Protein AF-A0A9P7F0Z5-F1 (afdb_monomer_lite)

Organism: NCBI:txid1912936

Foldseek 3Di:
DDDDDDDDDDVVVVVCVVDPVNVVVVVVQCVPCVNPPPDDDPVVVVVVVVVVVVVVVVVVVPPPPQDDWDWDFDPPDDPVRPDDPDDAGWIWTQHSVRDTDIDGDDD

Structure (mmCIF, N/CA/C/O backbone):
data_AF-A0A9P7F0Z5-F1
#
_entry.id   AF-A0A9P7F0Z5-F1
#
loop_
_atom_site.group_PDB
_atom_site.id
_atom_site.type_symbol
_atom_site.label_atom_id
_atom_site.label_alt_id
_atom_site.label_comp_id
_atom_site.label_asym_id
_atom_site.label_entity_id
_atom_site.label_seq_id
_atom_site.pdbx_PDB_ins_code
_atom_site.Cartn_x
_atom_site.Cartn_y
_atom_site.Cartn_z
_atom_site.occupancy
_atom_site.B_iso_or_equiv
_atom_site.auth_seq_id
_atom_site.auth_comp_id
_atom_site.auth_asym_id
_atom_site.auth_atom_id
_atom_site.pdbx_PDB_model_num
ATOM 1 N N . MET A 1 1 ? -5.567 -32.167 -27.680 1.00 49.47 1 MET A N 1
ATOM 2 C CA . MET A 1 1 ? -4.753 -31.724 -28.831 1.00 49.47 1 MET A CA 1
ATOM 3 C C . MET A 1 1 ? -3.766 -30.684 -28.333 1.00 49.47 1 MET A C 1
ATOM 5 O O . MET A 1 1 ? -4.204 -29.646 -27.862 1.00 49.47 1 MET A O 1
ATOM 9 N N . SER A 1 2 ? -2.470 -30.993 -28.326 1.00 55.38 2 SER A N 1
ATOM 10 C CA . SER A 1 2 ? -1.411 -30.070 -27.899 1.00 55.38 2 SER A CA 1
ATOM 11 C C . SER A 1 2 ? -0.869 -29.327 -29.117 1.00 55.38 2 SER A C 1
ATOM 13 O O . SER A 1 2 ? -0.408 -29.973 -30.056 1.00 55.38 2 SER A O 1
ATOM 15 N N . ALA A 1 3 ? -0.925 -27.995 -29.115 1.00 69.75 3 ALA A N 1
ATOM 16 C CA . ALA A 1 3 ? -0.292 -27.187 -30.151 1.00 69.75 3 ALA A CA 1
ATOM 17 C C . ALA A 1 3 ? 1.231 -27.380 -30.075 1.00 69.75 3 ALA A C 1
ATOM 19 O O . ALA A 1 3 ? 1.856 -27.047 -29.068 1.00 69.75 3 ALA A O 1
ATOM 20 N N . GLN A 1 4 ? 1.816 -27.969 -31.118 1.00 67.38 4 GLN A N 1
ATOM 21 C CA . GLN A 1 4 ? 3.264 -28.042 -31.277 1.00 67.38 4 GLN A CA 1
ATOM 22 C C . GLN A 1 4 ? 3.751 -26.663 -31.716 1.00 67.38 4 GLN A C 1
ATOM 24 O O . GLN A 1 4 ? 3.435 -26.197 -32.807 1.00 67.38 4 GLN A O 1
ATOM 29 N N . TYR A 1 5 ? 4.486 -25.993 -30.834 1.00 64.75 5 TYR A N 1
ATOM 30 C CA . TYR A 1 5 ? 5.161 -24.748 -31.167 1.00 64.75 5 TYR A CA 1
ATOM 31 C C . TYR A 1 5 ? 6.305 -25.054 -32.134 1.00 64.75 5 TYR A C 1
ATOM 33 O O . TYR A 1 5 ? 7.254 -25.748 -31.773 1.00 64.75 5 TYR A O 1
ATOM 41 N N . GLN A 1 6 ? 6.212 -24.533 -33.356 1.00 75.00 6 GLN A N 1
ATOM 42 C CA . GLN A 1 6 ? 7.312 -24.528 -34.311 1.00 75.00 6 GLN A CA 1
ATOM 43 C C . GLN A 1 6 ? 7.939 -23.135 -34.307 1.00 75.00 6 GLN A C 1
ATOM 45 O O . GLN A 1 6 ? 7.285 -22.156 -34.662 1.00 75.00 6 GLN A O 1
ATOM 50 N N . ALA A 1 7 ? 9.189 -23.041 -33.852 1.00 72.94 7 ALA A N 1
ATOM 51 C CA . ALA A 1 7 ? 9.939 -21.795 -33.913 1.00 72.94 7 ALA A CA 1
ATOM 52 C C . ALA A 1 7 ? 10.252 -21.490 -35.383 1.00 72.94 7 ALA A C 1
ATOM 54 O O . ALA A 1 7 ? 10.939 -22.263 -36.050 1.00 72.94 7 ALA A O 1
ATOM 55 N N . LEU A 1 8 ? 9.702 -20.391 -35.894 1.00 72.81 8 LEU A N 1
ATOM 56 C CA . LEU A 1 8 ? 10.069 -19.861 -37.202 1.00 72.81 8 LEU A CA 1
ATOM 57 C C . LEU A 1 8 ? 11.469 -19.253 -37.084 1.00 72.81 8 LEU A C 1
ATOM 59 O O . LEU A 1 8 ? 11.717 -18.458 -36.179 1.00 72.81 8 LEU A O 1
ATOM 63 N N . SER A 1 9 ? 12.379 -19.651 -37.974 1.00 66.38 9 SER A N 1
ATOM 64 C CA . SER A 1 9 ? 13.689 -19.008 -38.092 1.00 66.38 9 SER A CA 1
ATOM 65 C C . SER A 1 9 ? 13.464 -17.602 -38.635 1.00 66.38 9 SER A C 1
ATOM 67 O O . SER A 1 9 ? 12.954 -17.464 -39.746 1.00 66.38 9 SER A O 1
ATOM 69 N N . THR A 1 10 ? 13.769 -16.570 -37.849 1.00 72.31 10 THR A N 1
ATOM 70 C CA . THR A 1 10 ? 13.762 -15.193 -38.342 1.00 72.31 10 THR A CA 1
ATOM 71 C C . THR A 1 10 ? 15.173 -14.848 -38.809 1.00 72.31 10 THR A C 1
ATOM 73 O O . THR A 1 10 ? 16.116 -14.789 -38.020 1.00 72.31 10 THR A O 1
ATOM 76 N N . ASP A 1 11 ? 15.337 -14.650 -40.118 1.00 74.06 11 ASP A N 1
ATOM 77 C CA . ASP A 1 11 ? 16.619 -14.303 -40.751 1.00 74.06 11 ASP A CA 1
ATOM 78 C C . ASP A 1 11 ? 16.968 -12.812 -40.584 1.00 74.06 11 ASP A C 1
ATOM 80 O O . ASP A 1 11 ? 17.761 -12.252 -41.342 1.00 74.06 11 ASP A O 1
ATOM 84 N N . ASP A 1 12 ? 16.426 -12.169 -39.546 1.00 70.94 12 ASP A N 1
ATOM 85 C CA . ASP A 1 12 ? 16.616 -10.749 -39.238 1.00 70.94 12 ASP A CA 1
ATOM 86 C C . ASP A 1 12 ? 18.108 -10.390 -39.196 1.00 70.94 12 ASP A C 1
ATOM 88 O O . ASP A 1 12 ? 18.527 -9.327 -39.645 1.00 70.94 12 ASP A O 1
ATOM 92 N N . SER A 1 13 ? 18.938 -11.320 -38.710 1.00 71.38 13 SER A N 1
ATOM 93 C CA . SER A 1 13 ? 20.391 -11.145 -38.660 1.00 71.38 13 SER A CA 1
ATOM 94 C C . SER A 1 13 ? 20.994 -10.998 -40.060 1.00 71.38 13 SER A C 1
ATOM 96 O O . SER A 1 13 ? 21.769 -10.073 -40.284 1.00 71.38 13 SER A O 1
ATOM 98 N N . ALA A 1 14 ? 20.611 -11.854 -41.013 1.00 76.81 14 ALA A N 1
ATOM 99 C CA . ALA A 1 14 ? 21.142 -11.837 -42.375 1.00 76.81 14 ALA A CA 1
ATOM 100 C C . ALA A 1 14 ? 20.677 -10.599 -43.163 1.00 76.81 14 ALA A C 1
ATOM 102 O O . ALA A 1 14 ? 21.455 -10.024 -43.927 1.00 76.81 14 ALA A O 1
ATOM 103 N N . GLU A 1 15 ? 19.446 -10.135 -42.934 1.00 75.06 15 GLU A N 1
ATOM 104 C CA . GLU A 1 15 ? 18.917 -8.905 -43.541 1.00 75.06 15 GLU A CA 1
ATOM 105 C C . GLU A 1 15 ? 19.612 -7.645 -43.009 1.00 75.06 15 GLU A C 1
ATOM 107 O O . GLU A 1 15 ? 19.961 -6.745 -43.782 1.00 75.06 15 GLU A O 1
ATOM 112 N N . ILE A 1 16 ? 19.886 -7.606 -41.699 1.00 77.88 16 ILE A N 1
ATOM 113 C CA . ILE A 1 16 ? 20.718 -6.565 -41.086 1.00 77.88 16 ILE A CA 1
ATOM 114 C C . ILE A 1 16 ? 22.123 -6.609 -41.691 1.00 77.88 16 ILE A C 1
ATOM 116 O O . ILE A 1 16 ? 22.739 -5.563 -41.873 1.00 77.88 16 ILE A O 1
ATOM 120 N N . GLU A 1 17 ? 22.661 -7.784 -42.025 1.00 78.44 17 GLU A N 1
ATOM 121 C CA . GLU A 1 17 ? 23.989 -7.872 -42.630 1.00 78.44 17 GLU A CA 1
ATOM 122 C C . GLU A 1 17 ? 24.060 -7.390 -44.075 1.00 78.44 17 GLU A C 1
ATOM 124 O O . GLU A 1 17 ? 24.990 -6.661 -44.436 1.00 78.44 17 GLU A O 1
ATOM 129 N N . ALA A 1 18 ? 23.062 -7.758 -44.873 1.00 83.06 18 ALA A N 1
ATOM 130 C CA . ALA A 1 18 ? 22.973 -7.408 -46.283 1.00 83.06 18 ALA A CA 1
ATOM 131 C C . ALA A 1 18 ? 22.646 -5.923 -46.514 1.00 83.06 18 ALA A C 1
ATOM 133 O O . ALA A 1 18 ? 23.045 -5.365 -47.539 1.00 83.06 18 ALA A O 1
ATOM 134 N N . ASN A 1 19 ? 21.942 -5.269 -45.580 1.00 84.88 19 ASN A N 1
ATOM 135 C CA . ASN A 1 19 ? 21.515 -3.881 -45.735 1.00 84.88 19 ASN A CA 1
ATOM 136 C C . ASN A 1 19 ? 22.330 -2.898 -44.862 1.00 84.88 19 ASN A C 1
ATOM 138 O O . ASN A 1 19 ? 22.042 -2.717 -43.673 1.00 84.88 19 ASN A O 1
ATOM 142 N N . PRO A 1 20 ? 23.304 -2.165 -45.440 1.00 82.75 20 PRO A N 1
ATOM 143 C CA . PRO A 1 20 ? 24.129 -1.221 -44.687 1.00 82.75 20 PRO A CA 1
ATOM 144 C C . PRO A 1 20 ? 23.338 -0.026 -44.127 1.00 82.75 20 PRO A C 1
ATOM 146 O O . PRO A 1 20 ? 23.750 0.555 -43.122 1.00 82.75 20 PRO A O 1
ATOM 149 N N . GLN A 1 21 ? 22.201 0.337 -44.733 1.00 86.25 21 GLN A N 1
ATOM 150 C CA . GLN A 1 21 ? 21.337 1.411 -44.225 1.00 86.25 21 GLN A CA 1
ATOM 151 C C . GLN A 1 21 ? 20.599 0.987 -42.952 1.00 86.25 21 GLN A C 1
ATOM 153 O O . GLN A 1 21 ? 20.415 1.786 -42.038 1.00 86.25 21 GLN A O 1
ATOM 158 N N . LEU A 1 22 ? 20.210 -0.283 -42.863 1.00 84.56 22 LEU A N 1
ATOM 159 C CA . LEU A 1 22 ? 19.495 -0.809 -41.706 1.00 84.56 22 LEU A CA 1
ATOM 160 C C . LEU A 1 22 ? 20.436 -0.927 -40.494 1.00 84.56 22 LEU A C 1
ATOM 162 O O . LEU A 1 22 ? 20.071 -0.559 -39.377 1.00 84.56 22 LEU A O 1
ATOM 166 N N . ARG A 1 23 ? 21.704 -1.299 -40.726 1.00 84.75 23 ARG A N 1
ATOM 167 C CA . ARG A 1 23 ? 22.766 -1.254 -39.700 1.00 84.75 23 ARG A CA 1
ATOM 168 C C . ARG A 1 23 ? 22.962 0.141 -39.115 1.00 84.75 23 ARG A C 1
ATOM 170 O O . ARG A 1 23 ? 23.059 0.281 -37.896 1.00 84.75 23 ARG A O 1
ATOM 177 N N . SER A 1 24 ? 23.032 1.169 -39.962 1.00 84.50 24 SER A N 1
ATOM 178 C CA . SER A 1 24 ? 23.255 2.543 -39.497 1.00 84.50 24 SER A CA 1
ATOM 179 C C . SER A 1 24 ? 22.050 3.086 -38.728 1.00 84.50 24 SER A C 1
ATOM 181 O O . SER A 1 24 ? 22.237 3.744 -37.706 1.00 84.50 24 SER A O 1
ATOM 183 N N . GLN A 1 25 ? 20.828 2.738 -39.137 1.00 86.81 25 GLN A N 1
ATOM 184 C CA . GLN A 1 25 ? 19.609 3.051 -38.385 1.00 86.81 25 GLN A CA 1
ATOM 185 C C . GLN A 1 25 ? 19.600 2.384 -37.005 1.00 86.81 25 GLN A C 1
ATOM 187 O O . GLN A 1 25 ? 19.330 3.050 -36.009 1.00 86.81 25 GLN A O 1
ATOM 192 N N . ILE A 1 26 ? 19.962 1.101 -36.912 1.00 85.31 26 ILE A N 1
ATOM 193 C CA . ILE A 1 26 ? 20.079 0.395 -35.626 1.00 85.31 26 ILE A CA 1
ATOM 194 C C . ILE A 1 26 ? 21.133 1.060 -34.733 1.00 85.31 26 ILE A C 1
ATOM 196 O O . ILE A 1 26 ? 20.882 1.297 -33.552 1.00 85.31 26 ILE A O 1
ATOM 200 N N . GLN A 1 27 ? 22.290 1.434 -35.282 1.00 83.81 27 GLN A N 1
ATOM 201 C CA . GLN A 1 27 ? 23.315 2.160 -34.526 1.00 83.81 27 GLN A CA 1
ATOM 202 C C . GLN A 1 27 ? 22.822 3.528 -34.037 1.00 83.81 27 GLN A C 1
ATOM 204 O O . GLN A 1 27 ? 23.085 3.890 -32.892 1.00 83.81 27 GLN A O 1
ATOM 209 N N . GLN A 1 28 ? 22.069 4.264 -34.859 1.00 83.00 28 GLN A N 1
ATOM 210 C CA . GLN A 1 28 ? 21.444 5.529 -34.461 1.00 83.00 28 GLN A CA 1
ATOM 211 C C . GLN A 1 28 ? 20.407 5.331 -33.348 1.00 83.00 28 GLN A C 1
ATOM 213 O O . GLN A 1 28 ? 20.377 6.114 -32.401 1.00 83.00 28 GLN A O 1
ATOM 218 N N . LEU A 1 29 ? 19.612 4.260 -33.411 1.00 83.12 29 LEU A N 1
ATOM 219 C CA . LEU A 1 29 ? 18.652 3.898 -32.364 1.00 83.12 29 LEU A CA 1
ATOM 220 C C . LEU A 1 29 ? 19.348 3.520 -31.049 1.00 83.12 29 LEU A C 1
ATOM 222 O O . LEU A 1 29 ? 18.909 3.935 -29.979 1.00 83.12 29 LEU A O 1
ATOM 226 N N . HIS A 1 30 ? 20.459 2.782 -31.115 1.00 80.62 30 HIS A N 1
ATOM 227 C CA . HIS A 1 30 ? 21.271 2.460 -29.939 1.00 80.62 30 HIS A CA 1
ATOM 228 C C . HIS A 1 30 ? 21.995 3.678 -29.355 1.00 80.62 30 HIS A C 1
ATOM 230 O O . HIS A 1 30 ? 22.243 3.711 -28.148 1.00 80.62 30 HIS A O 1
ATOM 236 N N . ALA A 1 31 ? 22.352 4.654 -30.189 1.00 80.88 31 ALA A N 1
ATOM 237 C CA . ALA A 1 31 ? 22.979 5.898 -29.758 1.00 80.88 31 ALA A CA 1
ATOM 238 C C . ALA A 1 31 ? 21.970 6.902 -29.179 1.00 80.88 31 ALA A C 1
ATOM 240 O O . ALA A 1 31 ? 22.379 7.825 -28.472 1.00 80.88 31 ALA A O 1
ATOM 241 N N . ASP A 1 32 ? 20.671 6.738 -29.451 1.00 84.44 32 ASP A N 1
ATOM 242 C CA . ASP A 1 32 ? 19.645 7.627 -28.922 1.00 84.44 32 ASP A CA 1
ATOM 243 C C . ASP A 1 32 ? 19.523 7.452 -27.389 1.00 84.44 32 ASP A C 1
ATOM 245 O O . ASP A 1 32 ? 19.093 6.398 -26.893 1.00 84.44 32 ASP A O 1
ATOM 249 N N . PRO A 1 33 ? 19.855 8.494 -26.599 1.00 81.56 33 PRO A N 1
ATOM 250 C CA . PRO A 1 33 ? 19.807 8.443 -25.139 1.00 81.56 33 PRO A CA 1
ATOM 251 C C . PRO A 1 33 ? 18.389 8.237 -24.589 1.00 81.56 33 PRO A C 1
ATOM 253 O O . PRO A 1 33 ? 18.220 7.936 -23.403 1.00 81.56 33 PRO A O 1
ATOM 256 N N . ARG A 1 34 ? 17.350 8.405 -25.417 1.00 83.69 34 ARG A N 1
ATOM 257 C CA . ARG A 1 34 ? 15.962 8.115 -25.038 1.00 83.69 34 ARG A CA 1
ATOM 258 C C . ARG A 1 34 ? 15.747 6.626 -24.810 1.00 83.69 34 ARG A C 1
ATOM 260 O O . ARG A 1 34 ? 15.091 6.273 -23.828 1.00 83.69 34 ARG A O 1
ATOM 267 N N . PHE A 1 35 ? 16.313 5.796 -25.683 1.00 80.88 35 PHE A N 1
ATOM 268 C CA . PHE A 1 35 ? 16.129 4.347 -25.683 1.00 80.88 35 PHE A CA 1
ATOM 269 C C . PHE A 1 35 ? 17.233 3.621 -24.915 1.00 80.88 35 PHE A C 1
ATOM 271 O O . PHE A 1 35 ? 16.962 2.590 -24.304 1.00 80.88 35 PHE A O 1
ATOM 278 N N . ASN A 1 36 ? 18.444 4.182 -24.864 1.00 80.50 36 ASN A N 1
ATOM 279 C CA . ASN A 1 36 ? 19.604 3.519 -24.272 1.00 80.50 36 ASN A CA 1
ATOM 280 C C . ASN A 1 36 ? 20.135 4.271 -23.039 1.00 80.50 36 ASN A C 1
ATOM 282 O O . ASN A 1 36 ? 21.267 4.754 -22.992 1.00 80.50 36 ASN A O 1
ATOM 286 N N . ARG A 1 37 ? 19.281 4.420 -22.019 1.00 81.38 37 ARG A N 1
ATOM 287 C CA . ARG A 1 37 ? 19.680 5.077 -20.765 1.00 81.38 37 ARG A CA 1
ATOM 288 C C . ARG A 1 37 ? 20.682 4.191 -20.019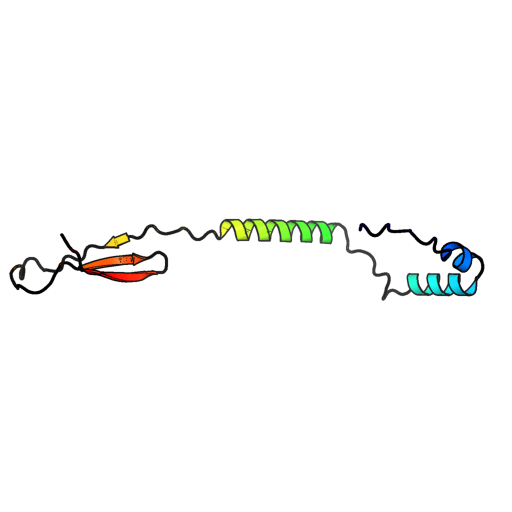 1.00 81.38 37 ARG A C 1
ATOM 290 O O . ARG A 1 37 ? 20.397 3.007 -19.828 1.00 81.38 37 ARG A O 1
ATOM 297 N N . PRO A 1 38 ? 21.820 4.738 -19.546 1.00 81.81 38 PRO A N 1
ATOM 298 C CA . PRO A 1 38 ? 22.790 3.950 -18.806 1.00 81.81 38 PRO A CA 1
ATOM 299 C C . PRO A 1 38 ? 22.118 3.370 -17.567 1.00 81.81 38 PRO A C 1
ATOM 301 O O . PRO A 1 38 ? 21.389 4.056 -16.841 1.00 81.81 38 PRO A O 1
ATOM 304 N N . ALA A 1 39 ? 22.350 2.082 -17.342 1.00 81.62 39 ALA A N 1
ATOM 305 C CA . ALA A 1 39 ? 21.723 1.394 -16.236 1.00 81.62 39 ALA A CA 1
ATOM 306 C C . ALA A 1 39 ? 22.139 2.054 -14.903 1.00 81.62 39 ALA A C 1
ATOM 308 O O . ALA A 1 39 ? 23.279 2.507 -14.762 1.00 81.62 39 ALA A O 1
ATOM 309 N N . PRO A 1 40 ? 21.239 2.122 -13.905 1.00 84.19 40 PRO A N 1
ATOM 310 C CA . PRO A 1 40 ? 21.529 2.809 -12.654 1.00 84.19 40 PRO A CA 1
ATOM 311 C C . PRO A 1 40 ? 22.735 2.180 -11.953 1.00 84.19 40 PRO A C 1
ATOM 313 O O . PRO A 1 40 ? 22.940 0.960 -12.027 1.00 84.19 40 PRO A O 1
ATOM 316 N N . SER A 1 41 ? 23.499 3.026 -11.251 1.00 89.81 41 SER A N 1
ATOM 317 C CA . SER A 1 41 ? 24.699 2.626 -10.514 1.00 89.81 41 SER A CA 1
ATOM 318 C C . SER A 1 41 ? 24.410 1.478 -9.546 1.00 89.81 41 SER A C 1
ATOM 320 O O . SER A 1 41 ? 23.330 1.395 -8.957 1.00 89.81 41 SER A O 1
ATOM 322 N N . LEU A 1 42 ? 25.393 0.593 -9.362 1.00 91.12 42 LEU A N 1
ATOM 323 C CA . LEU A 1 42 ? 25.262 -0.596 -8.511 1.00 91.12 42 LEU A CA 1
ATOM 324 C C . LEU A 1 42 ? 24.791 -0.244 -7.092 1.00 91.12 42 LEU A C 1
ATOM 326 O O . LEU A 1 42 ? 23.905 -0.904 -6.560 1.00 91.12 42 LEU A O 1
ATOM 330 N N . TRP A 1 43 ? 25.281 0.863 -6.531 1.00 93.88 43 TRP A N 1
ATOM 331 C CA . TRP A 1 43 ? 24.858 1.366 -5.222 1.00 93.88 43 TRP A CA 1
ATOM 332 C C . TRP A 1 43 ? 23.370 1.688 -5.136 1.00 93.88 43 TRP A C 1
ATOM 334 O O . TRP A 1 43 ? 22.736 1.348 -4.141 1.00 93.88 43 TRP A O 1
ATOM 344 N N . LYS A 1 44 ? 22.785 2.289 -6.180 1.00 90.81 44 LYS A N 1
ATOM 345 C CA . LYS A 1 44 ? 21.342 2.567 -6.214 1.00 90.81 44 LYS A CA 1
ATOM 346 C C . LYS A 1 44 ? 20.531 1.272 -6.227 1.00 90.81 44 LYS A C 1
ATOM 348 O O . LYS A 1 44 ? 19.482 1.215 -5.598 1.00 90.81 44 LYS A O 1
ATOM 353 N N . ARG A 1 45 ? 21.029 0.225 -6.894 1.00 93.12 45 ARG A N 1
ATOM 354 C CA . ARG A 1 45 ? 20.387 -1.100 -6.895 1.00 93.12 45 ARG A CA 1
ATOM 355 C C . ARG A 1 45 ? 20.463 -1.759 -5.521 1.00 93.12 45 ARG A C 1
ATOM 357 O O . ARG A 1 45 ? 19.452 -2.255 -5.042 1.00 93.12 45 ARG A O 1
ATOM 364 N N . ILE A 1 46 ? 21.629 -1.714 -4.870 1.00 96.88 46 ILE A N 1
ATOM 365 C CA . ILE A 1 46 ? 21.812 -2.239 -3.507 1.00 96.88 46 ILE A CA 1
ATOM 366 C C . ILE A 1 46 ? 20.902 -1.491 -2.526 1.00 96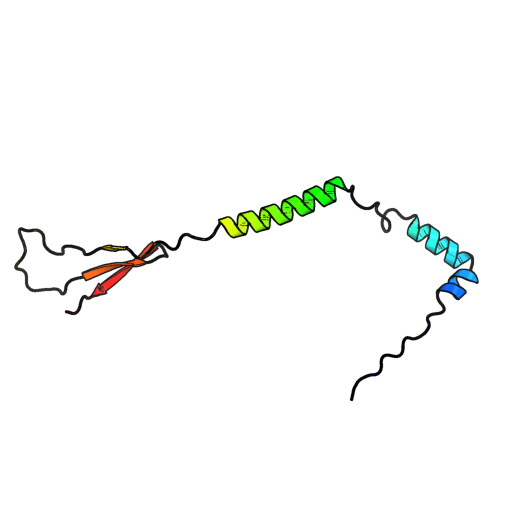.88 46 ILE A C 1
ATOM 368 O O . ILE A 1 46 ? 20.185 -2.123 -1.756 1.00 96.88 46 ILE A O 1
ATOM 372 N N . ALA A 1 47 ? 20.869 -0.158 -2.595 1.00 96.25 47 ALA A N 1
ATOM 373 C CA . ALA A 1 47 ? 19.993 0.664 -1.765 1.00 96.25 47 ALA A CA 1
ATOM 374 C C . ALA A 1 47 ? 18.509 0.339 -1.994 1.00 96.25 47 ALA A C 1
ATOM 376 O O . ALA A 1 47 ? 17.755 0.236 -1.031 1.00 96.25 47 ALA A O 1
ATOM 377 N N . LEU A 1 48 ? 18.097 0.122 -3.248 1.00 94.81 48 LEU A N 1
ATOM 378 C CA . LEU A 1 48 ? 16.732 -0.287 -3.575 1.00 94.81 48 LEU A CA 1
ATOM 379 C C . LEU A 1 48 ? 16.390 -1.656 -2.971 1.00 94.81 48 LEU A C 1
ATOM 381 O O . LEU A 1 48 ? 15.329 -1.805 -2.374 1.00 94.81 48 LEU A O 1
ATOM 385 N N . LEU A 1 49 ? 17.285 -2.641 -3.083 1.00 96.44 49 LEU A N 1
ATOM 386 C CA . LEU A 1 49 ? 17.071 -3.969 -2.498 1.00 96.44 49 LEU A CA 1
ATOM 387 C C . LEU A 1 49 ? 16.989 -3.912 -0.970 1.00 96.44 49 LEU A C 1
ATOM 389 O O . LEU A 1 49 ? 16.110 -4.542 -0.384 1.00 96.44 49 LEU A O 1
ATOM 393 N N . LEU A 1 50 ? 17.853 -3.121 -0.328 1.00 97.38 50 LEU A N 1
ATOM 394 C CA . LEU A 1 50 ? 17.803 -2.900 1.117 1.00 97.38 50 LEU A CA 1
ATOM 395 C C . LEU A 1 50 ? 16.507 -2.209 1.544 1.00 97.38 50 LEU A C 1
ATOM 397 O O . LEU A 1 50 ? 15.907 -2.622 2.531 1.00 97.38 50 LEU A O 1
ATOM 401 N N . LEU A 1 51 ? 16.047 -1.204 0.794 1.00 96.94 51 LEU A N 1
ATOM 402 C CA . LEU A 1 51 ? 14.772 -0.536 1.052 1.00 96.94 51 LEU A CA 1
ATOM 403 C C . LEU A 1 51 ? 13.607 -1.526 0.964 1.00 96.94 51 LEU A C 1
ATOM 405 O O . LEU A 1 51 ? 12.762 -1.556 1.853 1.00 96.94 51 LEU A O 1
ATOM 409 N N . VAL A 1 52 ? 13.566 -2.354 -0.082 1.00 97.62 52 VAL A N 1
ATOM 410 C CA . VAL A 1 52 ? 12.516 -3.367 -0.252 1.00 97.62 52 VAL A CA 1
ATOM 411 C C . VAL A 1 52 ? 12.549 -4.373 0.900 1.00 97.62 52 VAL A C 1
ATOM 413 O O . VAL A 1 52 ? 11.515 -4.619 1.517 1.00 97.62 52 VAL A O 1
ATOM 416 N N . ALA A 1 53 ? 13.723 -4.903 1.247 1.00 97.44 53 ALA A N 1
ATOM 417 C CA . ALA A 1 53 ? 13.876 -5.817 2.379 1.00 97.44 53 ALA A CA 1
ATOM 418 C C . ALA A 1 53 ? 13.447 -5.170 3.709 1.00 97.44 53 ALA A C 1
ATOM 420 O O . ALA A 1 53 ? 12.752 -5.799 4.508 1.00 97.44 53 ALA A O 1
ATOM 421 N N . PHE A 1 54 ? 13.800 -3.900 3.921 1.00 97.12 54 PHE A N 1
ATOM 422 C CA . PHE A 1 54 ? 13.386 -3.124 5.087 1.00 97.12 54 PHE A CA 1
ATOM 423 C C . PHE A 1 54 ? 11.868 -2.937 5.147 1.00 97.12 54 PHE A C 1
ATOM 425 O O . PHE A 1 54 ? 11.282 -3.112 6.211 1.00 97.12 54 PHE A O 1
ATOM 432 N N . LEU A 1 55 ? 11.215 -2.631 4.022 1.00 96.25 55 LEU A N 1
ATOM 433 C CA . LEU A 1 55 ? 9.757 -2.502 3.961 1.00 96.25 55 LEU A CA 1
ATOM 434 C C . LEU A 1 55 ? 9.057 -3.826 4.276 1.00 96.25 55 LEU A C 1
ATOM 436 O O . LEU A 1 55 ? 8.084 -3.829 5.029 1.00 96.25 55 LEU A O 1
ATOM 440 N N . PHE A 1 56 ? 9.571 -4.947 3.764 1.00 96.00 56 PHE A N 1
ATOM 441 C CA . PHE A 1 56 ? 9.069 -6.271 4.133 1.00 96.00 56 PHE A CA 1
ATOM 442 C C . PHE A 1 56 ? 9.222 -6.517 5.632 1.00 96.00 56 PHE A C 1
ATOM 444 O O . PHE A 1 56 ? 8.250 -6.867 6.298 1.00 96.00 56 PHE A O 1
ATOM 451 N N . TRP A 1 57 ? 10.412 -6.281 6.183 1.00 95.69 57 TRP A N 1
ATOM 452 C CA . TRP A 1 57 ? 10.657 -6.431 7.614 1.00 95.69 57 TRP A CA 1
ATOM 453 C C . TRP A 1 57 ? 9.732 -5.542 8.460 1.00 95.69 57 TRP A C 1
ATOM 455 O O . TRP A 1 57 ? 9.109 -6.028 9.403 1.00 95.69 57 TRP A O 1
ATOM 465 N N . ALA A 1 58 ? 9.562 -4.272 8.092 1.00 94.19 58 ALA A N 1
ATOM 466 C CA . ALA A 1 58 ? 8.661 -3.348 8.770 1.00 94.19 58 ALA A CA 1
ATOM 467 C C . ALA A 1 58 ? 7.202 -3.828 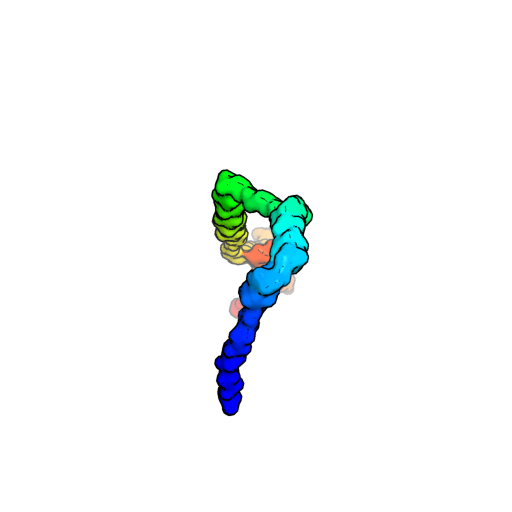8.712 1.00 94.19 58 ALA A C 1
ATOM 469 O O . ALA A 1 58 ? 6.518 -3.823 9.734 1.00 94.19 58 ALA A O 1
ATOM 470 N N . ALA A 1 59 ? 6.738 -4.313 7.558 1.00 90.06 59 ALA A N 1
ATOM 471 C CA . ALA A 1 59 ? 5.404 -4.894 7.428 1.00 90.06 59 ALA A CA 1
ATOM 472 C C . ALA A 1 59 ? 5.213 -6.119 8.341 1.00 90.06 59 ALA A C 1
ATOM 474 O O . ALA A 1 59 ? 4.167 -6.247 8.980 1.00 90.06 59 ALA A O 1
ATOM 475 N N . PHE A 1 60 ? 6.230 -6.978 8.473 1.00 88.75 60 PHE A N 1
ATOM 476 C CA . PHE A 1 60 ? 6.202 -8.103 9.415 1.00 88.75 60 PHE A CA 1
ATOM 477 C C . PHE A 1 60 ? 6.149 -7.658 10.882 1.00 88.75 60 PHE A C 1
ATOM 479 O O . PHE A 1 60 ? 5.492 -8.312 11.691 1.00 88.75 60 PHE A O 1
ATOM 486 N N . GLN A 1 61 ? 6.793 -6.545 11.234 1.00 89.44 61 GLN A N 1
ATOM 487 C CA . GLN A 1 61 ? 6.801 -6.024 12.604 1.00 89.44 61 GLN A CA 1
ATOM 488 C C . GLN A 1 61 ? 5.459 -5.402 13.022 1.00 89.44 61 GLN A C 1
ATOM 490 O O . GLN A 1 61 ? 5.134 -5.394 14.209 1.00 89.44 61 GLN A O 1
ATOM 495 N N . VAL A 1 62 ? 4.649 -4.923 12.072 1.00 85.56 62 VAL A N 1
ATOM 496 C CA . VAL A 1 62 ? 3.351 -4.267 12.340 1.00 85.56 62 VAL A CA 1
ATOM 497 C C . VAL A 1 62 ? 2.230 -5.278 12.647 1.00 85.56 62 VAL A C 1
ATOM 499 O O . VAL A 1 62 ? 1.051 -4.937 12.622 1.00 85.56 62 VAL A O 1
ATOM 502 N N . GLN A 1 63 ? 2.546 -6.528 13.010 1.00 74.06 63 GLN A N 1
ATOM 503 C CA . GLN A 1 63 ? 1.519 -7.472 13.453 1.00 74.06 63 GLN A CA 1
ATOM 504 C C . GLN A 1 63 ? 0.718 -6.886 14.630 1.00 74.06 63 GLN A C 1
ATOM 506 O O . GLN A 1 63 ? 1.281 -6.648 15.706 1.00 74.06 63 GLN A O 1
ATOM 511 N N . PRO A 1 64 ? -0.602 -6.658 14.469 1.00 73.31 64 PRO A N 1
ATOM 512 C CA . PRO A 1 64 ? -1.413 -6.141 15.552 1.00 73.31 64 PRO A CA 1
ATOM 513 C C . PRO A 1 64 ? -1.420 -7.183 16.666 1.00 73.31 64 PRO A C 1
ATOM 515 O O . PRO A 1 64 ? -1.902 -8.307 16.487 1.00 73.31 64 PRO A O 1
ATOM 518 N N . LYS A 1 65 ? -0.879 -6.817 17.835 1.00 69.81 65 LYS A N 1
ATOM 519 C CA . LYS A 1 65 ? -1.005 -7.635 19.042 1.00 69.81 65 LYS A CA 1
ATOM 520 C C . LYS A 1 65 ? -2.497 -7.816 19.295 1.00 69.81 65 LYS A C 1
ATOM 522 O O . LYS A 1 65 ? -3.185 -6.878 19.690 1.00 69.81 65 LYS A O 1
ATOM 527 N N . ARG A 1 66 ? -3.009 -9.020 19.031 1.00 64.50 66 ARG A N 1
ATOM 528 C CA . ARG A 1 66 ? -4.394 -9.393 19.325 1.00 64.50 66 ARG A CA 1
ATOM 529 C C . ARG A 1 66 ? -4.572 -9.316 20.840 1.00 64.50 66 ARG A C 1
ATOM 531 O O . ARG A 1 66 ? -4.272 -10.282 21.536 1.00 64.50 66 ARG A O 1
ATOM 538 N N . SER A 1 67 ? -5.033 -8.171 21.341 1.00 66.00 67 SER A N 1
ATOM 539 C CA . SER A 1 67 ? -5.402 -8.007 22.746 1.00 66.00 67 SER A CA 1
ATOM 540 C C . SER A 1 67 ? -6.416 -9.093 23.096 1.00 66.00 67 SER A C 1
ATOM 542 O O . SER A 1 67 ? -7.395 -9.290 22.375 1.00 66.00 67 SER A O 1
ATOM 544 N N . GLN A 1 68 ? -6.158 -9.887 24.131 1.00 67.19 68 GLN A N 1
ATOM 545 C CA . GLN A 1 68 ? -7.147 -10.872 24.552 1.00 67.19 68 GLN A CA 1
ATOM 546 C C . GLN A 1 68 ? -8.404 -10.121 25.021 1.00 67.19 68 GLN A C 1
ATOM 548 O O . GLN A 1 68 ? -8.267 -9.086 25.680 1.00 67.19 68 GLN A O 1
ATOM 553 N N . PRO A 1 69 ? -9.615 -10.576 24.648 1.00 67.00 69 PRO A N 1
ATOM 554 C CA . PRO A 1 69 ? -10.840 -9.908 25.067 1.00 67.00 69 PRO A CA 1
ATOM 555 C C . PRO A 1 69 ? -10.885 -9.878 26.596 1.00 67.00 69 PRO A C 1
ATOM 557 O O . PRO A 1 69 ? -10.896 -10.920 27.251 1.00 67.00 69 PRO A O 1
ATOM 560 N N . LYS A 1 70 ? -10.860 -8.674 27.175 1.00 73.06 70 LYS A N 1
ATOM 561 C CA . LYS A 1 70 ? -10.960 -8.497 28.624 1.00 73.06 70 LYS A CA 1
ATOM 562 C C . LYS A 1 70 ? -12.439 -8.476 28.977 1.00 73.06 70 LYS A C 1
ATOM 564 O O . LYS A 1 70 ? -13.132 -7.499 28.686 1.00 73.06 70 LYS A O 1
ATOM 569 N N . ILE A 1 71 ? -12.910 -9.563 29.576 1.00 69.56 71 ILE A N 1
ATOM 570 C CA . ILE A 1 71 ? -14.256 -9.639 30.138 1.00 69.56 71 ILE A CA 1
ATOM 571 C C . ILE A 1 71 ? -14.249 -8.781 31.402 1.00 69.56 71 ILE A C 1
ATOM 573 O O . ILE A 1 71 ? -13.533 -9.076 32.359 1.00 69.56 71 ILE A O 1
ATOM 577 N N . ILE A 1 72 ? -14.988 -7.675 31.376 1.00 70.81 72 ILE A N 1
ATOM 578 C CA . ILE A 1 72 ? -15.181 -6.826 32.548 1.00 70.81 72 ILE A CA 1
ATOM 579 C C . ILE A 1 72 ? -16.574 -7.155 33.067 1.00 70.81 72 ILE A C 1
ATOM 581 O O . ILE A 1 72 ? -17.586 -6.854 32.426 1.00 70.81 72 ILE A O 1
ATOM 585 N N . HIS A 1 73 ? -16.618 -7.820 34.216 1.00 69.31 73 HIS A N 1
ATOM 586 C CA . HIS A 1 73 ? -17.853 -8.016 34.956 1.00 69.31 73 HIS A CA 1
ATOM 587 C C . HIS A 1 73 ? -18.198 -6.700 35.647 1.00 69.31 73 HIS A C 1
ATOM 589 O O . HIS A 1 73 ? -17.437 -6.212 36.480 1.00 69.31 73 HIS A O 1
ATOM 595 N N . ALA A 1 74 ? -19.320 -6.099 35.261 1.00 65.00 74 ALA A N 1
ATOM 596 C CA . ALA A 1 74 ? -19.841 -4.941 35.962 1.00 65.00 74 ALA A CA 1
ATOM 597 C C . ALA A 1 74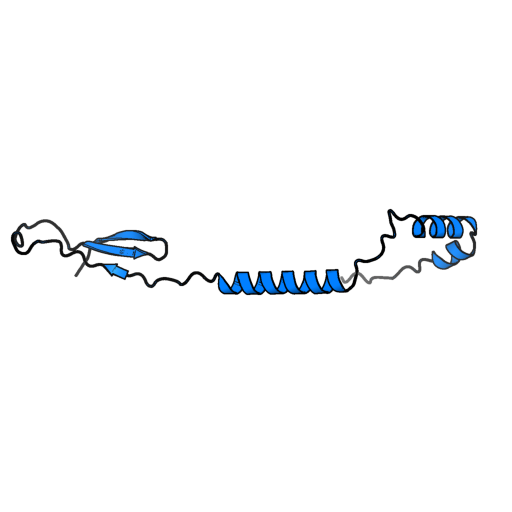 ? -20.587 -5.430 37.209 1.00 65.00 74 ALA A C 1
ATOM 599 O O . ALA A 1 74 ? -21.558 -6.184 37.104 1.00 65.00 74 ALA A O 1
ATOM 600 N N . GLU A 1 75 ? -20.150 -4.995 38.389 1.00 62.41 75 GLU A N 1
ATOM 601 C CA . GLU A 1 75 ? -20.945 -5.149 39.604 1.00 62.41 75 GLU A CA 1
ATOM 602 C C . GLU A 1 75 ? -22.162 -4.221 39.487 1.00 62.41 75 GLU A C 1
ATOM 604 O O . GLU A 1 75 ? -22.059 -3.002 39.596 1.00 62.41 75 GLU A O 1
ATOM 609 N N . ARG A 1 76 ? -23.325 -4.799 39.163 1.00 58.19 76 ARG A N 1
ATOM 610 C CA . ARG A 1 76 ? -24.554 -4.049 38.850 1.00 58.19 76 ARG A CA 1
ATOM 611 C C . ARG A 1 76 ? -25.163 -3.330 40.060 1.00 58.19 76 ARG A C 1
ATOM 613 O O . ARG A 1 76 ? -25.950 -2.408 39.878 1.00 58.19 76 ARG A O 1
ATOM 620 N N . TYR A 1 77 ? -24.824 -3.747 41.277 1.00 54.78 77 TYR A N 1
ATOM 621 C CA . TYR A 1 77 ? -25.386 -3.204 42.511 1.00 54.78 77 TYR A CA 1
ATOM 622 C C . TYR A 1 77 ? -24.276 -2.570 43.344 1.00 54.78 77 TYR A C 1
ATOM 624 O O . TYR A 1 77 ? -23.278 -3.226 43.634 1.00 54.78 77 TYR A O 1
ATOM 632 N N . SER A 1 78 ? -24.466 -1.324 43.787 1.00 57.72 78 SER A N 1
ATOM 633 C CA . SER A 1 78 ? -23.718 -0.847 44.949 1.00 57.72 78 SER A CA 1
ATOM 634 C C . SER A 1 78 ? -24.102 -1.704 46.160 1.00 57.72 78 SER A C 1
ATOM 636 O O . SER A 1 78 ? -25.202 -2.271 46.206 1.00 57.72 78 SER A O 1
ATOM 638 N N . LYS A 1 79 ? -23.216 -1.802 47.159 1.00 60.12 79 LYS A N 1
ATOM 639 C CA . LYS A 1 79 ? -23.493 -2.553 48.399 1.00 60.12 79 LYS A CA 1
ATOM 640 C C . LYS A 1 79 ? -24.821 -2.142 49.059 1.00 60.12 79 LYS A C 1
ATOM 642 O O . LYS A 1 79 ? -25.442 -2.972 49.716 1.00 60.12 79 LYS A O 1
ATOM 647 N N . ASP A 1 80 ? -25.279 -0.920 48.798 1.00 57.22 80 ASP A N 1
ATOM 648 C CA . ASP A 1 80 ? -26.447 -0.299 49.422 1.00 57.22 80 ASP A CA 1
ATOM 649 C C . ASP A 1 80 ? -27.799 -0.639 48.756 1.00 57.22 80 ASP A C 1
ATOM 651 O O . ASP A 1 80 ? -28.838 -0.491 49.394 1.00 57.22 80 ASP A O 1
ATOM 655 N N . TYR A 1 81 ? -27.835 -1.128 47.503 1.00 54.94 81 TYR A N 1
ATOM 656 C CA . TYR A 1 81 ? -29.092 -1.322 46.740 1.00 54.94 81 TYR A CA 1
ATOM 657 C C . TYR A 1 81 ? -29.270 -2.731 46.145 1.00 54.94 81 TYR A C 1
ATOM 659 O O . TYR A 1 81 ? -29.873 -2.910 45.086 1.00 54.94 81 TYR A O 1
ATOM 667 N N . LYS A 1 82 ? -28.791 -3.755 46.859 1.00 57.00 82 LYS A N 1
ATOM 668 C CA . LYS A 1 82 ? -28.771 -5.177 46.456 1.00 57.00 82 LYS A CA 1
ATOM 669 C C . LYS A 1 82 ? -30.141 -5.812 46.129 1.00 57.00 82 LYS A C 1
ATOM 671 O O . LYS A 1 82 ? -30.176 -6.875 45.519 1.00 57.00 82 LYS A O 1
ATOM 676 N N . TYR A 1 83 ? -31.261 -5.194 46.515 1.00 54.16 83 TYR A N 1
ATOM 677 C CA . TYR A 1 83 ? -32.571 -5.863 46.600 1.00 54.16 83 TYR A CA 1
ATOM 678 C C . TYR A 1 83 ? -33.664 -5.340 45.656 1.00 54.16 83 TYR A C 1
ATOM 680 O O . TYR A 1 83 ? -34.842 -5.573 45.911 1.00 54.16 83 TYR A O 1
ATOM 688 N N . ARG A 1 84 ? -33.332 -4.648 44.558 1.00 56.94 84 ARG A N 1
ATOM 689 C CA . ARG A 1 84 ? -34.346 -4.290 43.545 1.00 56.94 84 ARG A CA 1
ATOM 690 C C . ARG A 1 84 ? -34.456 -5.397 42.484 1.00 56.94 84 ARG A C 1
ATOM 692 O O . ARG A 1 84 ? -33.505 -5.584 41.723 1.00 56.94 84 ARG A O 1
ATOM 699 N N . PRO A 1 85 ? -35.585 -6.126 42.398 1.00 58.38 85 PRO A N 1
ATOM 700 C CA . PRO A 1 85 ? -35.744 -7.225 41.456 1.00 58.38 85 PRO A CA 1
ATOM 701 C C . PRO A 1 85 ? -36.100 -6.677 40.069 1.00 58.38 85 PRO A C 1
ATOM 703 O O . PRO A 1 85 ? -37.271 -6.562 39.740 1.00 58.38 85 PRO A O 1
ATOM 706 N N . ALA A 1 86 ? -35.095 -6.290 39.277 1.00 55.41 86 ALA A N 1
ATOM 707 C CA . ALA A 1 86 ? -35.176 -6.195 37.809 1.00 55.41 86 ALA A CA 1
ATOM 708 C C . ALA A 1 86 ? -33.821 -5.765 37.207 1.00 55.41 86 ALA A C 1
ATOM 710 O O . ALA A 1 86 ? -33.572 -4.594 36.922 1.00 55.41 86 ALA A O 1
ATOM 711 N N . ALA A 1 87 ? -32.888 -6.698 37.037 1.00 53.09 87 ALA A N 1
ATOM 712 C CA . ALA A 1 87 ? -32.510 -7.194 35.708 1.00 53.09 87 ALA A CA 1
ATOM 713 C C . ALA A 1 87 ? -31.397 -8.241 35.844 1.00 53.09 87 ALA A C 1
ATOM 715 O O . ALA A 1 87 ? -30.632 -8.241 36.812 1.00 53.09 87 ALA A O 1
ATOM 716 N N . SER A 1 88 ? -31.299 -9.106 34.841 1.00 55.09 88 SER A N 1
ATOM 717 C CA . SER A 1 88 ? -30.232 -10.091 34.681 1.00 55.09 88 SER A CA 1
ATOM 718 C C . SER A 1 88 ? -28.831 -9.450 34.745 1.00 55.09 88 SER A C 1
ATOM 720 O O . SER A 1 88 ? -28.668 -8.295 34.329 1.00 55.09 88 SER A O 1
ATOM 722 N N . PRO A 1 89 ? -27.807 -10.179 35.233 1.00 57.59 89 PRO A N 1
ATOM 723 C CA . PRO A 1 89 ? -26.428 -9.710 35.192 1.00 57.59 89 PRO A CA 1
ATOM 724 C C . PRO A 1 89 ? -26.027 -9.345 33.757 1.00 57.59 89 PRO A C 1
ATOM 726 O O . PRO A 1 89 ? -26.450 -9.985 32.792 1.00 57.59 89 PRO A O 1
ATOM 729 N N . VAL A 1 90 ? -25.224 -8.291 33.616 1.00 58.03 90 VAL A N 1
ATOM 730 C CA . VAL A 1 90 ? -24.781 -7.783 32.314 1.00 58.03 90 VAL A CA 1
ATOM 731 C C . VAL A 1 90 ? -23.274 -7.960 32.217 1.00 58.03 90 VAL A C 1
ATOM 733 O O . VAL A 1 90 ? -22.527 -7.473 33.064 1.00 58.03 90 VAL A O 1
ATOM 736 N N . ILE A 1 91 ? -22.827 -8.663 31.181 1.00 60.16 91 ILE A N 1
ATOM 737 C CA . ILE A 1 91 ? -21.409 -8.850 30.889 1.00 60.16 91 ILE A CA 1
ATOM 738 C C . ILE A 1 91 ? -21.018 -7.823 29.833 1.00 60.16 91 ILE A C 1
ATOM 740 O O . ILE A 1 91 ? -21.642 -7.747 28.771 1.00 60.16 91 ILE A O 1
ATOM 744 N N . THR A 1 92 ? -19.974 -7.045 30.118 1.00 68.56 92 THR A N 1
ATOM 745 C CA . THR A 1 92 ? -19.347 -6.177 29.118 1.00 68.56 92 THR A CA 1
ATOM 746 C C . THR A 1 92 ? -18.089 -6.849 28.584 1.00 68.56 92 THR A C 1
ATOM 748 O O . THR A 1 92 ? -17.134 -7.104 29.320 1.00 68.56 92 THR A O 1
ATOM 751 N N . GLU A 1 93 ? -18.094 -7.169 27.294 1.00 64.69 93 GLU A N 1
ATOM 752 C CA . GLU A 1 93 ? -16.966 -7.754 26.576 1.00 64.69 93 GLU A CA 1
ATOM 753 C C . GLU A 1 93 ? -16.284 -6.649 25.768 1.00 64.69 93 GLU A C 1
ATOM 755 O O . GLU A 1 93 ? -16.894 -6.064 24.868 1.00 64.69 93 GLU A O 1
ATOM 760 N N . ARG A 1 94 ? -15.017 -6.347 26.070 1.00 68.81 94 ARG A N 1
ATOM 761 C CA . ARG A 1 94 ? -14.218 -5.469 25.210 1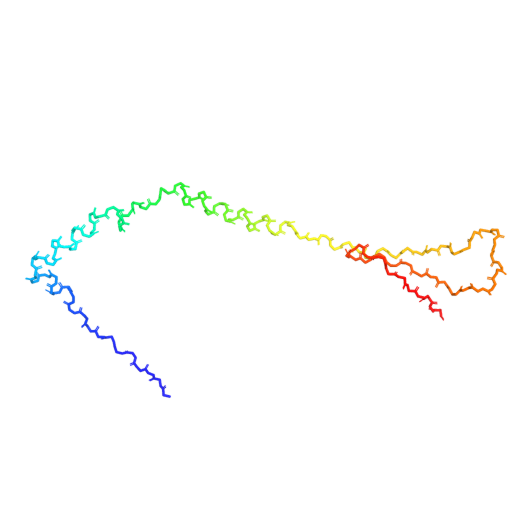.00 68.81 94 ARG A CA 1
ATOM 762 C C . ARG A 1 94 ? -13.561 -6.321 24.129 1.00 68.81 94 ARG A C 1
ATOM 764 O O . ARG A 1 94 ? -12.644 -7.091 24.421 1.00 68.81 94 ARG A O 1
ATOM 771 N N . LEU A 1 95 ? -14.062 -6.209 22.899 1.00 65.94 95 LEU A N 1
ATOM 772 C CA . LEU A 1 95 ? -13.563 -6.971 21.757 1.00 65.94 95 LEU A CA 1
ATOM 773 C C . LEU A 1 95 ? -12.220 -6.405 21.269 1.00 65.94 95 LEU A C 1
ATOM 775 O O . LEU A 1 95 ? -11.853 -5.270 21.581 1.00 65.94 95 LEU A O 1
ATOM 779 N N . LYS A 1 96 ? -11.491 -7.196 20.474 1.00 64.38 96 LYS A N 1
ATOM 780 C CA . LYS A 1 96 ? -10.189 -6.823 19.883 1.00 64.38 96 LYS A CA 1
ATOM 781 C C . LYS A 1 96 ? -10.236 -5.519 19.090 1.00 64.38 96 LYS A C 1
ATOM 783 O O . LYS A 1 96 ? -9.250 -4.794 19.060 1.00 64.38 96 LYS A O 1
ATOM 788 N N . ASP A 1 97 ? -11.403 -5.214 18.541 1.00 66.88 97 ASP A N 1
ATOM 789 C CA . ASP A 1 97 ? -11.661 -4.042 17.709 1.00 66.88 97 ASP A CA 1
ATOM 790 C C . ASP A 1 97 ? -11.955 -2.779 18.542 1.00 66.88 97 ASP A C 1
ATOM 792 O O . ASP A 1 97 ? -12.340 -1.745 18.009 1.00 66.88 97 ASP A O 1
ATOM 796 N N . GLY A 1 98 ? -11.838 -2.853 19.873 1.00 66.94 98 GLY A N 1
ATOM 797 C CA . GLY A 1 98 ? -12.130 -1.748 20.791 1.00 66.94 98 GLY A CA 1
ATOM 798 C C . GLY A 1 98 ? -13.620 -1.544 21.082 1.00 66.94 98 GLY A C 1
ATOM 799 O O . GLY A 1 98 ? -13.956 -0.845 22.038 1.00 66.94 98 GLY A O 1
ATOM 800 N N . VAL A 1 99 ? -14.500 -2.197 20.320 1.00 74.50 99 VAL A N 1
ATOM 801 C CA . VAL A 1 99 ? -15.954 -2.188 20.512 1.00 74.50 99 VAL A CA 1
ATOM 802 C C . VAL A 1 99 ? -16.325 -2.906 21.811 1.00 74.50 99 VAL A C 1
ATOM 804 O O . VAL A 1 99 ? -15.890 -4.032 22.068 1.00 74.50 99 VAL A O 1
ATOM 807 N N . VAL A 1 100 ? -17.161 -2.260 22.623 1.00 72.88 100 VAL A N 1
ATOM 808 C CA . VAL A 1 100 ? -17.746 -2.853 23.830 1.00 72.88 100 VAL A CA 1
ATOM 809 C C . VAL A 1 100 ? -19.057 -3.529 23.445 1.00 72.88 100 VAL A C 1
ATOM 811 O O . VAL A 1 100 ? -19.990 -2.867 22.994 1.00 72.88 100 VAL A O 1
ATOM 814 N N . ARG A 1 101 ? -19.136 -4.851 23.610 1.00 72.31 101 ARG A N 1
ATOM 815 C CA . ARG A 1 101 ? -20.375 -5.617 23.437 1.00 72.31 101 ARG A CA 1
ATOM 816 C C . ARG A 1 101 ? -20.999 -5.900 24.797 1.00 72.31 101 ARG A C 1
ATOM 818 O O . ARG A 1 101 ? -20.329 -6.368 25.713 1.00 72.31 101 ARG A O 1
ATOM 825 N N . LEU A 1 102 ? -22.293 -5.625 24.907 1.00 69.38 102 LEU A N 1
ATOM 826 C CA . LEU A 1 102 ? -23.116 -5.974 26.060 1.00 69.38 102 LEU A CA 1
ATOM 827 C C . LEU A 1 102 ? -23.789 -7.319 25.779 1.00 69.38 102 LEU A C 1
ATOM 829 O O . LEU A 1 102 ? -24.481 -7.461 24.772 1.00 69.38 102 LEU A O 1
ATOM 833 N N . ARG A 1 103 ? -23.584 -8.305 26.654 1.00 67.62 103 ARG A N 1
ATOM 834 C CA . ARG A 1 103 ? -24.308 -9.584 26.617 1.00 67.62 103 ARG A CA 1
ATOM 835 C C . ARG A 1 103 ? -25.090 -9.773 27.915 1.00 67.62 103 ARG A C 1
ATOM 837 O O . ARG A 1 103 ? -24.588 -9.462 28.996 1.00 67.62 103 ARG A O 1
ATOM 844 N N . GLY A 1 104 ? -26.314 -10.287 27.802 1.00 60.47 104 GLY A N 1
ATOM 845 C CA . GLY A 1 104 ? -27.067 -10.777 28.955 1.00 60.47 104 GLY A CA 1
ATOM 846 C C . GLY A 1 104 ? -26.428 -12.061 29.479 1.00 60.47 104 GLY A C 1
ATOM 847 O O . GLY A 1 104 ? -26.080 -12.938 28.688 1.00 60.47 104 GLY A O 1
ATOM 848 N N . ALA A 1 105 ? -26.225 -12.152 30.791 1.00 62.12 105 ALA A N 1
ATOM 849 C CA . ALA A 1 105 ? -25.750 -13.374 31.424 1.00 62.12 105 ALA A CA 1
ATOM 850 C C . ALA A 1 105 ? -26.931 -14.319 31.687 1.00 62.12 105 ALA A C 1
ATOM 852 O O . ALA A 1 105 ? -27.911 -13.918 32.317 1.00 62.12 105 ALA A O 1
ATOM 853 N N . TYR A 1 106 ? -26.808 -15.566 31.234 1.00 57.47 106 TYR A N 1
ATOM 854 C CA . TYR A 1 106 ? -27.669 -16.679 31.628 1.00 57.47 106 TYR A CA 1
ATOM 855 C C . TYR A 1 106 ? -26.826 -17.618 32.498 1.00 57.47 106 TYR A C 1
ATOM 857 O O . TYR A 1 106 ? -25.721 -17.980 32.090 1.00 57.47 106 TYR A O 1
ATOM 865 N N . PHE A 1 107 ? -27.312 -17.9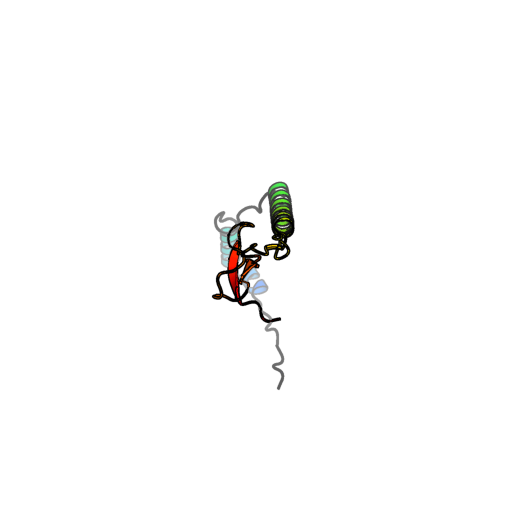20 33.704 1.00 53.81 107 PHE A N 1
ATOM 866 C CA . PHE A 1 107 ? -26.765 -18.954 34.587 1.00 53.81 107 PHE A CA 1
ATOM 867 C C . PHE A 1 107 ? -27.525 -20.257 34.371 1.00 53.81 107 PHE A C 1
ATOM 869 O O . PHE A 1 107 ? -28.755 -20.166 34.146 1.00 53.81 107 PHE A O 1
#

pLDDT: mean 75.03, std 13.29, range [49.47, 97.62]

Secondary structure (DSSP, 8-state):
----------THHHHHHH-HHHHHHHHHHHH-TTT-PPPPPHHHHHHHHHHHHHHHHHHHHT----PPPEEEE---S-TT-TT------EEEEE-TTSPEEEEE---

Sequence (107 aa):
MSAQYQALSTDDSAEIEANPQLRSQIQQLHADPRFNRPAPSLWKRIALLLLVAFLFWAAFQVQPKRSQPKIIHAERYSKDYKYRPAASPVITERLKDGVVRLRGAYF

Radius of gyration: 36.81 Å; chains: 1; bounding box: 61×40×96 Å